Protein AF-A0A383ESL7-F1 (afdb_monomer_lite)

Organism: NCBI:txid408172

Foldseek 3Di:
DADPVLLVVQLVVVVLVVQLVVVLVVVPVVDVDDDDPVCNVVVSVVSSVVSSVVSNVVCLVCLVVLCVDPVRCPRCSVVVSADSVRD

Structure (mmCIF, N/CA/C/O backbone):
data_AF-A0A383ESL7-F1
#
_entry.id   AF-A0A383ESL7-F1
#
loop_
_atom_site.group_PDB
_atom_site.id
_atom_site.type_symbol
_atom_site.label_atom_id
_atom_site.label_alt_id
_atom_site.label_comp_id
_atom_site.label_asym_id
_atom_site.label_entity_id
_atom_site.label_seq_id
_atom_site.pdbx_PDB_ins_code
_atom_site.Cartn_x
_atom_site.Cartn_y
_atom_site.Cartn_z
_atom_site.occupancy
_atom_site.B_iso_or_equiv
_atom_site.auth_seq_id
_atom_site.auth_comp_id
_atom_site.auth_asym_id
_atom_site.auth_atom_id
_atom_site.pdbx_PDB_model_num
ATOM 1 N N . MET A 1 1 ? 0.064 6.924 23.393 1.00 52.25 1 MET A N 1
ATOM 2 C CA . MET A 1 1 ? 0.682 7.292 22.101 1.00 52.25 1 MET A CA 1
ATOM 3 C C . MET A 1 1 ? 0.433 6.141 21.146 1.00 52.25 1 MET A C 1
ATOM 5 O O . MET A 1 1 ? 0.647 5.012 21.581 1.00 52.25 1 MET A O 1
ATOM 9 N N . PRO A 1 2 ? -0.088 6.381 19.932 1.00 59.50 2 PRO A N 1
ATOM 10 C CA . PRO A 1 2 ? -0.329 5.303 18.978 1.00 59.50 2 PRO A CA 1
ATOM 11 C C . PRO A 1 2 ? 1.004 4.639 18.620 1.00 59.50 2 PRO A C 1
ATOM 13 O O . PRO A 1 2 ? 2.007 5.327 18.418 1.00 59.50 2 PRO A O 1
ATOM 16 N N . SER A 1 3 ? 1.036 3.309 18.582 1.00 71.31 3 SER A N 1
ATOM 17 C CA . SER A 1 3 ? 2.228 2.595 18.129 1.00 71.31 3 SER A CA 1
ATOM 18 C C . SER A 1 3 ? 2.362 2.746 16.612 1.00 71.31 3 SER A C 1
ATOM 20 O O . SER A 1 3 ? 1.362 2.801 15.894 1.00 71.31 3 SER A O 1
ATOM 22 N N . ILE A 1 4 ? 3.591 2.749 16.091 1.00 70.44 4 ILE A N 1
ATOM 23 C CA . ILE A 1 4 ? 3.861 2.757 14.639 1.00 70.44 4 ILE A CA 1
ATOM 24 C C . ILE A 1 4 ? 3.140 1.586 13.951 1.00 70.44 4 ILE A C 1
ATOM 26 O O . ILE A 1 4 ? 2.643 1.712 12.835 1.00 70.44 4 ILE A O 1
ATOM 30 N N . THR A 1 5 ? 3.008 0.457 14.649 1.00 69.31 5 THR A N 1
ATOM 31 C CA . THR A 1 5 ? 2.254 -0.711 14.183 1.00 69.31 5 THR A CA 1
ATOM 32 C C . THR A 1 5 ? 0.757 -0.439 14.020 1.00 69.31 5 THR A C 1
ATOM 34 O O . THR A 1 5 ? 0.149 -0.987 13.104 1.00 69.31 5 THR A O 1
ATOM 37 N N . ASP A 1 6 ? 0.165 0.415 14.861 1.00 68.12 6 ASP A N 1
ATOM 38 C CA . ASP A 1 6 ? -1.254 0.780 14.761 1.00 68.12 6 ASP A CA 1
ATOM 39 C C . ASP A 1 6 ? -1.494 1.702 13.559 1.00 68.12 6 ASP A C 1
ATOM 41 O O . ASP A 1 6 ? -2.448 1.493 12.810 1.00 68.12 6 ASP A O 1
ATOM 45 N N . LEU A 1 7 ? -0.586 2.657 13.316 1.00 68.56 7 LEU A N 1
ATOM 46 C CA . LEU A 1 7 ? -0.620 3.537 12.140 1.00 68.56 7 LEU A CA 1
ATOM 47 C C . LEU A 1 7 ? -0.442 2.748 10.835 1.00 68.56 7 LEU A C 1
ATOM 49 O O . LEU A 1 7 ? -1.219 2.908 9.897 1.00 68.56 7 LEU A O 1
ATOM 53 N N . LEU A 1 8 ? 0.519 1.821 10.789 1.00 67.12 8 LEU 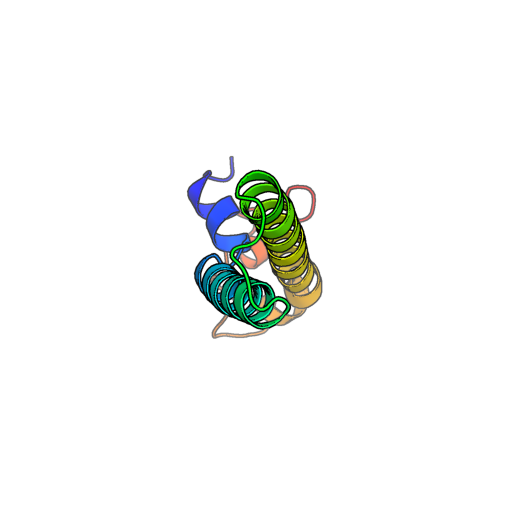A N 1
ATOM 54 C CA . LEU A 1 8 ? 0.706 0.931 9.636 1.00 67.12 8 LEU A CA 1
ATOM 55 C C . LEU A 1 8 ? -0.487 -0.014 9.422 1.00 67.12 8 LEU A C 1
ATOM 57 O O . LEU A 1 8 ? -0.793 -0.386 8.287 1.00 67.12 8 LEU A O 1
ATOM 61 N N . GLY A 1 9 ? -1.189 -0.378 10.498 1.00 69.56 9 GLY A N 1
ATOM 62 C CA . GLY A 1 9 ? -2.435 -1.139 10.436 1.00 69.56 9 GLY A CA 1
ATOM 63 C C . GLY A 1 9 ? -3.564 -0.397 9.713 1.00 69.56 9 GLY A C 1
ATOM 64 O O . GLY A 1 9 ? -4.383 -1.036 9.047 1.00 69.56 9 GLY A O 1
ATOM 65 N N . LEU A 1 10 ? -3.591 0.940 9.777 1.00 69.06 10 LEU A N 1
ATOM 66 C CA . LEU A 1 10 ? -4.584 1.765 9.078 1.00 69.06 10 LEU A CA 1
ATOM 67 C C . LEU A 1 10 ? -4.368 1.782 7.565 1.00 69.06 10 LEU A C 1
ATOM 69 O O . LEU A 1 10 ? -5.336 1.739 6.810 1.00 69.06 10 LEU A O 1
ATOM 73 N N . CYS A 1 11 ? -3.112 1.743 7.123 1.00 71.00 11 CYS A N 1
ATOM 74 C CA . CYS A 1 11 ? -2.743 1.769 5.709 1.00 71.00 11 CYS A CA 1
ATOM 75 C C . CYS A 1 11 ? -3.171 0.519 4.918 1.00 71.00 11 CYS A C 1
ATOM 77 O O . CYS A 1 11 ? -2.935 0.467 3.714 1.00 71.00 11 CYS A O 1
ATOM 79 N N . LYS A 1 12 ? -3.761 -0.507 5.563 1.00 74.62 12 LYS A N 1
ATOM 80 C CA . LYS A 1 12 ? -4.158 -1.793 4.950 1.00 74.62 12 LYS A CA 1
ATOM 81 C C . LYS A 1 12 ? -3.107 -2.306 3.956 1.00 74.62 12 LYS A C 1
ATOM 83 O O . LYS A 1 12 ? -3.413 -2.557 2.790 1.00 74.62 12 LYS A O 1
ATOM 88 N N . LEU A 1 13 ? -1.874 -2.507 4.427 1.00 74.88 13 LEU A N 1
ATOM 89 C CA . LEU A 1 13 ? -0.716 -2.839 3.580 1.00 74.88 13 LEU A CA 1
ATOM 90 C C . LEU A 1 13 ? -0.949 -4.025 2.627 1.00 74.88 13 LEU A C 1
ATOM 92 O O . LEU A 1 13 ? -0.450 -4.008 1.509 1.00 74.88 13 LEU A O 1
ATOM 96 N N . LYS A 1 14 ? -1.771 -5.011 3.018 1.00 81.38 14 LYS A N 1
ATOM 97 C CA . LYS A 1 14 ? -2.169 -6.129 2.140 1.00 81.38 14 LYS A CA 1
ATOM 98 C C . LYS A 1 14 ? -2.960 -5.692 0.900 1.00 81.38 14 LYS A C 1
ATOM 100 O O . LYS A 1 14 ? -2.789 -6.262 -0.172 1.00 81.38 14 LYS A O 1
ATOM 105 N N . VAL A 1 15 ? -3.843 -4.704 1.036 1.00 84.50 15 VAL A N 1
ATOM 106 C CA . VAL A 1 15 ? -4.642 -4.185 -0.086 1.00 84.50 15 VAL A CA 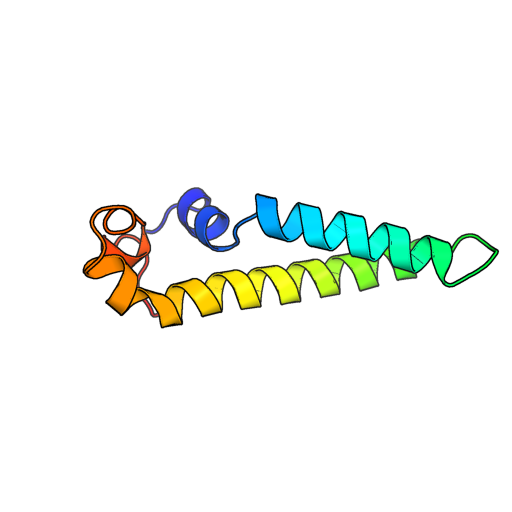1
ATOM 107 C C . VAL A 1 15 ? -3.756 -3.335 -0.989 1.00 84.50 15 VAL A C 1
ATOM 109 O O . VAL A 1 15 ? -3.758 -3.516 -2.203 1.00 84.50 15 VAL A O 1
ATOM 112 N N . VAL A 1 16 ? -2.929 -2.476 -0.389 1.00 86.06 16 VAL A N 1
ATOM 113 C CA . VAL A 1 16 ? -1.970 -1.639 -1.121 1.00 86.06 16 VAL A CA 1
ATOM 114 C C . VAL A 1 16 ? -0.972 -2.491 -1.909 1.00 86.06 16 VAL A C 1
ATOM 116 O O . VAL A 1 16 ? -0.694 -2.169 -3.060 1.00 86.06 16 VAL A O 1
ATOM 119 N N . SER A 1 17 ? -0.496 -3.618 -1.361 1.00 84.56 17 SER A N 1
ATOM 120 C CA . SER A 1 17 ? 0.385 -4.534 -2.099 1.00 84.56 17 SER A CA 1
ATOM 121 C C . SER A 1 17 ? -0.288 -5.155 -3.325 1.00 84.56 17 SER A C 1
ATOM 123 O O . SER A 1 17 ? 0.367 -5.306 -4.353 1.00 84.56 17 SER A O 1
ATOM 125 N N . LEU A 1 18 ? -1.589 -5.474 -3.257 1.00 88.50 18 LEU A N 1
ATOM 126 C CA . LEU A 1 18 ? -2.323 -5.961 -4.431 1.00 88.50 18 LEU A CA 1
ATOM 127 C C . LEU A 1 18 ? -2.406 -4.882 -5.518 1.00 88.50 18 LEU A C 1
ATOM 129 O O . LEU A 1 18 ? -2.120 -5.167 -6.679 1.00 88.50 18 LEU A O 1
ATOM 133 N N . ILE A 1 19 ? -2.742 -3.645 -5.137 1.00 89.31 19 ILE A N 1
ATOM 134 C CA . ILE A 1 19 ? -2.824 -2.506 -6.066 1.00 89.31 19 ILE A CA 1
ATOM 135 C C . ILE A 1 19 ? -1.462 -2.267 -6.731 1.00 89.31 19 ILE A C 1
ATOM 137 O O . ILE A 1 19 ? -1.380 -2.138 -7.951 1.00 89.31 19 ILE A O 1
ATOM 141 N N . MET A 1 20 ? -0.385 -2.290 -5.944 1.00 89.50 20 MET A N 1
ATOM 142 C CA . MET A 1 20 ? 0.996 -2.185 -6.422 1.00 89.50 20 MET A CA 1
ATOM 143 C C . MET A 1 20 ? 1.327 -3.221 -7.495 1.00 89.50 20 MET A C 1
ATOM 145 O O . MET A 1 20 ? 1.810 -2.855 -8.562 1.00 89.50 20 MET A O 1
ATOM 149 N N . ILE A 1 21 ? 1.021 -4.500 -7.252 1.00 90.00 21 ILE A N 1
ATOM 150 C CA . ILE A 1 21 ? 1.273 -5.568 -8.230 1.00 90.00 21 ILE A CA 1
ATOM 151 C C . ILE A 1 21 ? 0.527 -5.278 -9.533 1.00 90.00 21 ILE A C 1
ATOM 153 O O . ILE A 1 21 ? 1.128 -5.313 -10.604 1.00 90.00 21 ILE A O 1
ATOM 157 N N . THR A 1 22 ? -0.763 -4.938 -9.451 1.00 92.62 22 THR A N 1
ATOM 158 C CA . THR A 1 22 ? -1.560 -4.644 -10.652 1.00 92.62 22 THR A CA 1
ATOM 159 C C . THR A 1 22 ? -1.035 -3.434 -11.422 1.00 92.62 22 THR A C 1
ATOM 161 O O . THR A 1 22 ? -0.992 -3.463 -12.650 1.00 92.62 22 THR A O 1
ATOM 164 N N . ALA A 1 23 ? -0.570 -2.399 -10.720 1.00 90.56 23 ALA A N 1
ATOM 165 C CA . ALA A 1 23 ? -0.023 -1.203 -11.342 1.00 90.56 23 ALA A CA 1
ATOM 166 C C . ALA A 1 23 ? 1.327 -1.459 -12.021 1.00 90.56 23 ALA A C 1
ATOM 168 O O . ALA A 1 23 ? 1.543 -0.996 -13.139 1.00 90.56 23 ALA A O 1
ATOM 169 N N . VAL A 1 24 ? 2.219 -2.225 -11.383 1.00 89.06 24 VAL A N 1
ATOM 170 C CA . VAL A 1 24 ? 3.515 -2.597 -11.970 1.00 89.06 24 VAL A CA 1
ATOM 171 C C . VAL A 1 24 ? 3.308 -3.457 -13.215 1.00 89.06 24 VAL A C 1
ATOM 173 O O . VAL A 1 24 ? 3.912 -3.182 -14.249 1.00 89.06 24 VAL A O 1
ATOM 176 N N . VAL A 1 25 ? 2.413 -4.448 -13.159 1.00 91.00 25 VAL A N 1
ATOM 177 C CA . VAL A 1 25 ? 2.070 -5.271 -14.331 1.00 91.00 25 VAL A CA 1
ATOM 178 C C . VAL A 1 25 ? 1.498 -4.404 -15.455 1.00 91.00 25 VAL A C 1
ATOM 180 O O . VAL A 1 25 ? 1.944 -4.517 -16.593 1.00 91.00 25 VAL A O 1
ATOM 183 N N . GLY A 1 26 ? 0.570 -3.493 -15.146 1.00 91.50 26 GLY A N 1
ATOM 184 C CA . GLY A 1 26 ? 0.016 -2.560 -16.132 1.00 91.50 26 GLY A CA 1
ATOM 185 C C . GLY A 1 26 ? 1.079 -1.661 -16.770 1.00 91.50 26 GLY A C 1
ATOM 186 O O . GLY A 1 26 ? 1.066 -1.454 -17.979 1.00 91.50 26 GLY A O 1
ATOM 187 N N . MET A 1 27 ? 2.044 -1.183 -15.982 1.00 89.50 27 MET A N 1
ATOM 188 C CA . MET A 1 27 ? 3.146 -0.350 -16.467 1.00 89.50 27 MET A CA 1
ATOM 189 C C . MET A 1 27 ? 4.084 -1.107 -17.412 1.00 89.50 27 MET A C 1
ATOM 191 O O . MET A 1 27 ? 4.525 -0.541 -18.409 1.00 89.50 27 MET A O 1
ATOM 195 N N . LEU A 1 28 ? 4.366 -2.380 -17.124 1.00 88.56 28 LEU A N 1
ATOM 196 C CA . LEU A 1 28 ? 5.171 -3.235 -17.998 1.00 88.56 28 LEU A CA 1
ATOM 197 C C . LEU A 1 28 ? 4.439 -3.593 -19.298 1.00 88.56 28 LEU A C 1
ATOM 199 O O . LEU A 1 28 ? 5.083 -3.738 -20.328 1.00 88.56 28 LEU A O 1
ATOM 203 N N . LEU A 1 29 ? 3.110 -3.720 -19.265 1.00 92.25 29 LEU A N 1
ATOM 204 C CA . LEU A 1 29 ? 2.302 -3.993 -20.459 1.00 92.25 29 LEU A CA 1
ATOM 205 C C . LEU A 1 29 ? 2.056 -2.752 -21.327 1.00 92.25 29 LEU A C 1
ATOM 207 O O . LEU A 1 29 ? 1.759 -2.890 -22.511 1.00 92.25 29 LEU A O 1
ATOM 211 N N . ALA A 1 30 ? 2.164 -1.549 -20.761 1.00 91.25 30 ALA A N 1
ATOM 212 C CA . ALA A 1 30 ? 1.887 -0.303 -21.474 1.00 91.25 30 ALA A CA 1
ATOM 213 C C . ALA A 1 30 ? 2.888 -0.012 -22.603 1.00 91.25 30 ALA A C 1
ATOM 215 O O . ALA A 1 30 ? 2.583 0.761 -23.511 1.00 91.25 30 ALA A O 1
ATOM 216 N N . VAL A 1 31 ? 4.088 -0.594 -22.540 1.00 88.94 31 VAL A N 1
ATOM 217 C CA . VAL A 1 31 ? 5.191 -0.284 -23.448 1.00 88.94 31 VAL A CA 1
ATOM 218 C C . VAL A 1 31 ? 5.917 -1.578 -23.838 1.00 88.94 31 VAL A C 1
ATOM 220 O O . VAL A 1 31 ? 6.176 -2.405 -22.971 1.00 88.94 31 VAL A O 1
ATOM 223 N N . PRO A 1 32 ? 6.297 -1.774 -25.116 1.00 86.69 32 PRO A N 1
ATOM 224 C CA . PRO A 1 32 ? 6.976 -2.997 -25.566 1.00 86.69 32 PRO A CA 1
ATOM 225 C C . PRO A 1 32 ? 8.437 -3.128 -25.090 1.00 86.69 32 PRO A C 1
ATOM 227 O O . PRO A 1 32 ? 9.076 -4.146 -25.348 1.00 86.69 32 PRO A O 1
ATOM 230 N N . TYR A 1 33 ? 8.983 -2.110 -24.422 1.00 87.00 33 TYR A N 1
ATOM 231 C CA . TYR A 1 33 ? 10.334 -2.081 -23.860 1.00 87.00 33 TYR A CA 1
ATOM 232 C C . TYR A 1 33 ? 10.286 -1.792 -22.356 1.00 87.00 33 TYR A C 1
ATOM 234 O O . TYR A 1 33 ? 9.297 -1.260 -21.852 1.00 87.00 33 TYR A O 1
ATOM 242 N N . LEU A 1 34 ? 11.366 -2.115 -21.633 1.00 85.69 34 LEU A N 1
ATOM 243 C CA . LEU A 1 34 ? 11.424 -1.870 -20.191 1.00 85.69 34 LEU A CA 1
ATOM 244 C C . LEU A 1 34 ? 11.315 -0.363 -19.891 1.00 85.69 34 LEU A C 1
ATOM 246 O O . LEU A 1 34 ? 12.142 0.414 -20.382 1.00 85.69 34 LEU A O 1
ATOM 250 N N . PRO A 1 35 ? 10.344 0.061 -19.060 1.00 84.69 35 PRO A N 1
ATOM 251 C CA . PRO A 1 35 ? 10.258 1.438 -18.601 1.00 84.69 35 PRO A CA 1
ATOM 252 C C . PRO A 1 35 ? 11.512 1.831 -17.812 1.00 84.69 35 PRO A C 1
ATOM 254 O O . PRO A 1 35 ? 12.172 0.994 -17.194 1.00 84.69 35 PRO A O 1
ATOM 257 N N . ASN A 1 36 ? 11.825 3.127 -17.789 1.00 90.44 36 ASN A N 1
ATOM 258 C CA . ASN A 1 36 ? 12.938 3.643 -16.996 1.00 90.44 36 ASN A CA 1
ATOM 259 C C . ASN A 1 36 ? 12.748 3.277 -15.510 1.00 90.44 36 ASN A C 1
ATOM 261 O O . ASN A 1 36 ? 11.688 3.546 -14.943 1.00 90.44 36 ASN A O 1
ATOM 265 N N . LEU A 1 37 ? 13.779 2.711 -14.867 1.00 88.31 37 LEU A N 1
ATOM 266 C CA . LEU A 1 37 ? 13.740 2.324 -13.450 1.00 88.31 37 LEU A CA 1
ATOM 267 C C . LEU A 1 37 ? 13.290 3.473 -12.542 1.00 88.31 37 LEU A C 1
ATOM 269 O O . LEU A 1 37 ? 12.537 3.254 -11.595 1.00 88.31 37 LEU A O 1
ATOM 273 N N . LEU A 1 38 ? 13.715 4.702 -12.846 1.00 91.88 38 LEU A N 1
ATOM 274 C CA . LEU A 1 38 ? 13.337 5.875 -12.062 1.00 91.88 38 LEU A CA 1
ATOM 275 C C . LEU A 1 38 ? 11.827 6.136 -12.155 1.00 91.88 38 LEU A C 1
ATOM 277 O O . LEU A 1 38 ? 11.187 6.406 -11.141 1.00 91.88 38 LEU A O 1
ATOM 281 N N . LEU A 1 39 ? 11.242 5.972 -13.345 1.00 90.12 39 LEU A N 1
ATOM 282 C CA . LEU A 1 39 ? 9.799 6.089 -13.554 1.00 90.12 39 LEU A CA 1
ATOM 283 C C . LEU A 1 39 ? 9.046 5.020 -12.758 1.00 90.12 39 LEU A C 1
ATOM 285 O O . LEU A 1 39 ? 8.082 5.347 -12.073 1.00 90.12 39 LEU A O 1
ATOM 289 N N . ILE A 1 40 ? 9.513 3.767 -12.807 1.00 88.88 40 ILE A N 1
ATOM 290 C CA . ILE A 1 40 ? 8.902 2.655 -12.069 1.00 88.88 40 ILE A CA 1
ATOM 291 C C . ILE A 1 40 ? 8.872 2.977 -10.577 1.00 88.88 40 ILE A C 1
ATOM 293 O O . ILE A 1 40 ? 7.821 2.853 -9.953 1.00 88.88 40 ILE A O 1
ATOM 297 N N . ILE A 1 41 ? 9.988 3.436 -10.008 1.00 90.81 41 ILE A N 1
ATOM 298 C CA . ILE A 1 41 ? 10.087 3.748 -8.579 1.00 90.81 41 ILE A CA 1
ATOM 299 C C . ILE A 1 41 ? 9.183 4.927 -8.207 1.00 90.81 41 ILE A C 1
ATOM 301 O O . ILE A 1 41 ? 8.402 4.813 -7.265 1.00 90.81 41 ILE A O 1
ATOM 305 N N . VAL A 1 42 ? 9.249 6.041 -8.944 1.00 93.75 42 VAL A N 1
ATOM 306 C CA . VAL A 1 42 ? 8.477 7.256 -8.628 1.00 93.75 42 VAL A CA 1
ATOM 307 C C . VAL A 1 42 ? 6.977 7.021 -8.792 1.00 93.75 42 VAL A C 1
ATOM 309 O O . VAL A 1 42 ? 6.200 7.379 -7.908 1.00 93.75 42 VAL A O 1
ATOM 312 N N . ALA A 1 43 ? 6.560 6.379 -9.885 1.00 91.06 43 ALA A N 1
ATOM 313 C CA . ALA A 1 43 ? 5.155 6.076 -10.127 1.00 91.06 43 ALA A CA 1
ATOM 314 C C . ALA A 1 43 ? 4.617 5.080 -9.094 1.00 91.06 43 ALA A C 1
ATOM 316 O O . ALA A 1 43 ? 3.561 5.315 -8.511 1.00 91.06 43 ALA A O 1
ATOM 317 N N . SER A 1 44 ? 5.367 4.012 -8.805 1.00 90.25 44 SER A N 1
ATOM 318 C CA . SER A 1 44 ? 4.986 3.045 -7.772 1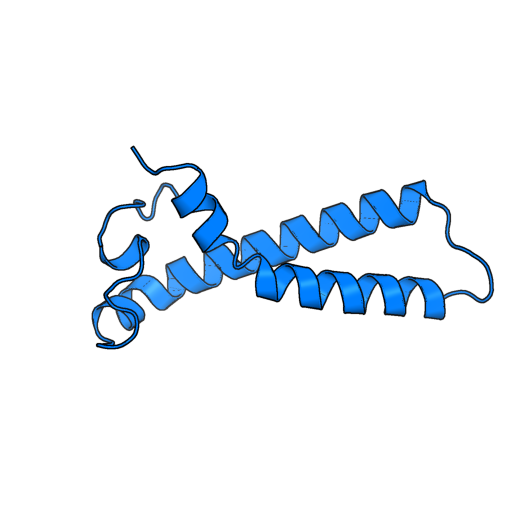.00 90.25 44 SER A CA 1
ATOM 319 C C . SER A 1 44 ? 4.867 3.733 -6.409 1.00 90.25 44 SER A C 1
ATOM 321 O O . SER A 1 44 ? 3.844 3.593 -5.744 1.00 90.25 44 SER A O 1
ATOM 323 N N . ALA A 1 45 ? 5.846 4.549 -6.009 1.00 91.25 45 ALA A N 1
ATOM 324 C CA . ALA A 1 45 ? 5.795 5.297 -4.752 1.00 91.25 45 ALA A CA 1
ATOM 325 C C . ALA A 1 45 ? 4.563 6.216 -4.667 1.00 91.25 45 ALA A C 1
ATOM 327 O O . ALA A 1 45 ? 3.864 6.203 -3.653 1.00 91.25 45 ALA A O 1
ATOM 328 N N . GLY A 1 46 ? 4.251 6.952 -5.739 1.00 92.12 46 GLY A N 1
ATOM 329 C CA . GLY A 1 46 ? 3.046 7.781 -5.819 1.00 92.12 46 GLY A CA 1
ATOM 330 C C . GLY A 1 46 ? 1.764 6.967 -5.633 1.00 92.12 46 GLY A C 1
ATOM 331 O O . GLY A 1 46 ? 0.923 7.315 -4.808 1.00 92.12 46 GLY A O 1
ATOM 332 N N . ILE A 1 47 ? 1.651 5.830 -6.325 1.00 92.00 47 ILE A N 1
ATOM 333 C CA . ILE A 1 47 ? 0.485 4.940 -6.236 1.00 92.00 47 ILE A CA 1
ATOM 334 C C . ILE A 1 47 ? 0.336 4.360 -4.826 1.00 92.00 47 ILE A C 1
ATOM 336 O O . ILE A 1 47 ? -0.774 4.345 -4.295 1.00 92.00 47 ILE A O 1
ATOM 340 N N . ALA A 1 48 ? 1.428 3.923 -4.189 1.00 88.81 48 ALA A N 1
ATOM 341 C CA . ALA A 1 48 ? 1.376 3.445 -2.807 1.00 88.81 48 ALA A CA 1
ATOM 342 C C . ALA A 1 48 ? 0.902 4.536 -1.847 1.00 88.81 48 ALA A C 1
ATOM 344 O O . ALA A 1 48 ? 0.037 4.267 -1.017 1.00 88.81 48 ALA A O 1
ATOM 345 N N . LEU A 1 49 ? 1.431 5.757 -1.962 1.00 89.38 49 LEU A N 1
ATOM 346 C CA . LEU A 1 49 ? 1.027 6.876 -1.109 1.00 89.38 49 LEU A CA 1
ATOM 347 C C . LEU A 1 49 ? -0.461 7.205 -1.280 1.00 89.38 49 LEU A C 1
ATOM 349 O O . LEU A 1 49 ? -1.183 7.305 -0.286 1.00 89.38 49 LEU A O 1
ATOM 353 N N . SER A 1 50 ? -0.947 7.289 -2.520 1.00 91.25 50 SER A N 1
ATOM 354 C CA . SER A 1 50 ? -2.368 7.523 -2.801 1.00 91.25 50 SER A CA 1
ATOM 355 C C . SER A 1 50 ? -3.260 6.391 -2.280 1.00 91.25 50 SER A C 1
ATOM 357 O O . SER A 1 50 ? -4.290 6.655 -1.660 1.00 91.25 50 SER A O 1
ATOM 359 N N . ALA A 1 51 ? -2.859 5.131 -2.467 1.00 89.25 51 ALA A N 1
ATOM 360 C CA . ALA A 1 51 ? -3.618 3.976 -1.993 1.00 89.25 51 ALA A CA 1
ATOM 361 C C . ALA A 1 51 ? -3.667 3.898 -0.457 1.00 89.25 51 ALA A C 1
ATOM 363 O O . ALA A 1 51 ? -4.716 3.587 0.109 1.00 89.25 51 ALA A O 1
ATOM 364 N N . MET A 1 52 ? -2.562 4.219 0.226 1.00 86.69 52 MET A N 1
ATOM 365 C CA . MET A 1 52 ? -2.522 4.302 1.689 1.00 86.69 52 MET A CA 1
ATOM 366 C C . MET A 1 52 ? -3.433 5.418 2.208 1.00 86.69 52 MET A C 1
ATOM 368 O O . MET A 1 52 ? -4.210 5.175 3.128 1.00 86.69 52 MET A O 1
ATOM 372 N N . SER A 1 53 ? -3.412 6.602 1.586 1.00 87.38 53 SER A N 1
ATOM 373 C CA . SER A 1 53 ? -4.312 7.707 1.944 1.00 87.38 53 SER A CA 1
ATOM 374 C C . SER A 1 53 ? -5.786 7.312 1.801 1.00 87.38 53 SER A C 1
ATOM 376 O O . SER A 1 53 ? -6.568 7.515 2.728 1.00 87.38 53 SER A O 1
ATOM 378 N N . ALA A 1 54 ? -6.158 6.655 0.698 1.00 87.12 54 ALA A N 1
ATOM 379 C CA . ALA A 1 54 ? -7.520 6.162 0.495 1.00 87.12 54 ALA A CA 1
ATOM 380 C C . ALA A 1 54 ? -7.930 5.105 1.539 1.00 87.12 54 ALA A C 1
ATOM 382 O O . ALA A 1 54 ? -9.071 5.092 2.002 1.00 87.12 54 ALA A O 1
ATOM 383 N N . ALA A 1 55 ? -7.008 4.223 1.942 1.00 85.31 55 ALA A N 1
ATOM 384 C CA . ALA A 1 55 ? -7.270 3.220 2.973 1.00 85.31 55 ALA A CA 1
ATOM 385 C C . ALA A 1 55 ? -7.552 3.855 4.344 1.00 85.31 55 ALA A C 1
ATOM 387 O O . ALA A 1 55 ? -8.501 3.448 5.019 1.00 85.31 55 ALA A O 1
ATOM 388 N N . VAL A 1 56 ? -6.761 4.862 4.723 1.00 83.00 56 VAL A N 1
ATOM 389 C CA . VAL A 1 56 ? -6.947 5.619 5.967 1.00 83.00 56 VAL A CA 1
ATOM 390 C C . VAL A 1 56 ? -8.244 6.425 5.918 1.00 83.00 56 VAL A C 1
ATOM 392 O O . VAL A 1 56 ? -9.041 6.355 6.851 1.00 83.00 56 VAL A O 1
ATOM 395 N N . PHE A 1 57 ? -8.521 7.098 4.799 1.00 82.62 57 PHE A N 1
ATOM 396 C CA . PHE A 1 57 ? -9.761 7.845 4.600 1.00 82.62 57 PHE A CA 1
ATOM 397 C C . PHE A 1 57 ? -11.003 6.961 4.768 1.00 82.62 57 PHE A C 1
ATOM 399 O O . PHE A 1 57 ? -11.920 7.328 5.499 1.00 82.62 57 PHE A O 1
ATOM 406 N N . ASN A 1 58 ? -11.005 5.762 4.175 1.00 84.56 58 ASN A N 1
AT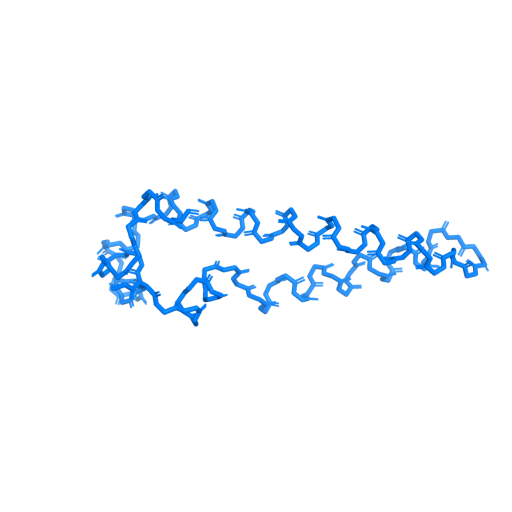OM 407 C CA . ASN A 1 58 ? -12.100 4.806 4.350 1.00 84.56 58 ASN A CA 1
ATOM 408 C C . ASN A 1 58 ? -12.312 4.448 5.824 1.00 84.56 58 ASN A C 1
ATOM 410 O O . ASN A 1 58 ? -13.444 4.400 6.284 1.00 84.56 58 ASN A O 1
ATOM 414 N N . HIS A 1 59 ? -11.241 4.261 6.596 1.00 78.06 59 HIS A N 1
ATOM 415 C CA . HIS A 1 59 ? -11.376 4.012 8.029 1.00 78.06 59 HIS A CA 1
ATOM 416 C C . HIS A 1 59 ? -11.913 5.215 8.823 1.00 78.06 59 HIS A C 1
ATOM 418 O O . HIS A 1 59 ? -12.627 5.006 9.800 1.00 78.06 59 HIS A O 1
ATOM 424 N N . ILE A 1 60 ? -11.599 6.453 8.428 1.00 79.62 60 ILE A N 1
ATOM 425 C CA . ILE A 1 60 ? -12.143 7.664 9.069 1.00 79.62 60 ILE A CA 1
ATOM 426 C C . ILE A 1 60 ? -13.637 7.820 8.761 1.00 79.62 60 ILE A C 1
ATOM 428 O O . ILE A 1 60 ? -14.415 8.203 9.635 1.00 79.62 60 ILE A O 1
ATOM 432 N N . VAL A 1 61 ? -14.047 7.547 7.521 1.00 81.19 61 VAL A N 1
ATOM 433 C CA . VAL A 1 61 ? -15.458 7.612 7.110 1.00 81.19 61 VAL A CA 1
ATOM 434 C C . VAL A 1 61 ? -16.265 6.500 7.779 1.00 81.19 61 VAL A C 1
ATOM 436 O O . VAL A 1 61 ? -17.338 6.761 8.327 1.00 81.19 61 VAL A O 1
ATOM 439 N N . ASP A 1 62 ? -15.714 5.287 7.806 1.00 79.12 62 ASP A N 1
ATOM 440 C CA . ASP A 1 62 ? -16.366 4.113 8.378 1.00 79.12 62 ASP A CA 1
ATOM 441 C C . ASP A 1 62 ? -16.280 4.065 9.911 1.00 79.12 62 ASP A C 1
ATOM 443 O O . ASP A 1 62 ? -16.924 3.211 10.510 1.00 79.12 62 ASP A O 1
ATOM 447 N N . GLU A 1 63 ? -15.554 4.974 10.575 1.00 75.00 63 GLU A N 1
ATOM 448 C CA . GLU A 1 63 ? -15.331 4.976 12.033 1.00 75.00 63 GLU A CA 1
ATOM 449 C C . GLU A 1 63 ? -16.636 4.788 12.823 1.00 75.00 63 GLU A C 1
ATOM 451 O O . GLU A 1 63 ? -16.739 3.913 13.684 1.00 75.00 63 GLU A O 1
ATOM 456 N N . LYS A 1 64 ? -17.673 5.570 12.494 1.00 71.69 64 LYS A N 1
ATOM 457 C CA . LYS A 1 64 ? -18.976 5.505 13.177 1.00 71.69 64 LYS A CA 1
ATOM 458 C C . LYS A 1 64 ? -19.721 4.195 12.924 1.00 71.69 64 LYS A C 1
ATOM 460 O O . LYS A 1 64 ? -20.458 3.740 13.797 1.00 71.69 64 LYS A O 1
ATOM 465 N N . ILE A 1 65 ? -19.538 3.611 11.744 1.00 73.31 65 ILE A N 1
ATOM 466 C CA . ILE A 1 65 ? -20.175 2.357 11.331 1.00 73.31 65 ILE A CA 1
ATOM 467 C C . ILE A 1 65 ? -19.442 1.178 11.985 1.00 73.31 65 ILE A C 1
ATOM 469 O O . ILE A 1 65 ? -20.076 0.278 12.533 1.00 73.31 65 ILE A O 1
ATOM 473 N N . ASP A 1 66 ? -18.109 1.221 12.017 1.00 70.19 66 ASP A N 1
ATOM 474 C CA . ASP A 1 66 ? -17.251 0.220 12.646 1.00 70.19 66 ASP A CA 1
ATOM 475 C C . ASP A 1 66 ? -17.486 0.120 14.161 1.00 70.19 66 ASP A C 1
ATOM 477 O O . ASP A 1 66 ? -17.401 -0.975 14.715 1.00 70.19 66 ASP A O 1
ATOM 481 N N . ILE A 1 67 ? -17.849 1.220 14.832 1.00 67.44 67 ILE A N 1
ATOM 482 C CA . ILE A 1 67 ? -18.244 1.208 16.253 1.00 67.44 67 ILE A CA 1
ATOM 483 C C . ILE A 1 67 ? -19.511 0.365 16.485 1.00 67.44 67 ILE A C 1
ATOM 485 O O . ILE A 1 67 ? -19.616 -0.320 17.501 1.00 67.44 67 ILE A O 1
ATOM 489 N N . GLN A 1 68 ? -20.464 0.380 15.549 1.00 72.44 68 GLN A N 1
ATOM 490 C CA . GLN A 1 68 ? -21.746 -0.330 15.676 1.00 72.44 68 GLN A CA 1
ATOM 491 C C . GLN A 1 68 ? -21.672 -1.800 15.228 1.00 72.44 68 GLN A C 1
ATOM 493 O O . GLN A 1 68 ? -22.580 -2.585 15.498 1.00 72.44 68 GLN A O 1
ATOM 498 N N . MET A 1 69 ? -20.586 -2.196 14.562 1.00 70.75 69 MET A N 1
ATOM 499 C CA . MET A 1 69 ? -20.392 -3.530 14.000 1.00 70.75 69 MET A CA 1
ATOM 500 C C . MET A 1 69 ? -19.610 -4.432 14.962 1.00 70.75 69 MET A C 1
ATOM 502 O O . MET A 1 69 ? -18.425 -4.229 15.222 1.00 70.75 69 MET A O 1
ATOM 506 N N . SER A 1 70 ? -20.224 -5.525 15.418 1.00 63.78 70 SER A N 1
ATOM 507 C CA . SER A 1 70 ? -19.609 -6.509 16.331 1.00 63.78 70 SER A CA 1
ATOM 508 C C . SER A 1 70 ? -18.332 -7.172 15.786 1.00 63.78 70 SER A C 1
ATOM 510 O O . SER A 1 70 ? -17.509 -7.658 16.562 1.00 63.78 70 SER A O 1
ATOM 512 N N . ARG A 1 71 ? -18.124 -7.154 14.461 1.00 67.19 71 ARG A N 1
ATOM 513 C CA . ARG A 1 71 ? -16.926 -7.690 13.792 1.00 67.19 71 ARG A CA 1
ATOM 514 C C . ARG A 1 71 ? -15.770 -6.680 13.678 1.00 67.19 71 ARG A C 1
ATOM 516 O O . ARG A 1 71 ? -14.625 -7.112 13.559 1.00 67.19 71 ARG A O 1
ATOM 523 N N . THR A 1 72 ? -16.031 -5.369 13.702 1.00 63.59 72 THR A N 1
ATOM 524 C CA . THR A 1 72 ? -15.020 -4.312 13.460 1.00 63.59 72 THR A CA 1
ATOM 525 C C . THR A 1 72 ? -14.875 -3.301 14.598 1.00 63.59 72 THR A C 1
ATOM 527 O O . THR A 1 72 ? -13.906 -2.543 14.607 1.00 63.59 72 THR A O 1
ATOM 530 N N . SER A 1 73 ? -15.696 -3.414 15.645 1.00 61.06 73 SER A N 1
ATOM 531 C CA . SER A 1 73 ? -15.611 -2.630 16.887 1.00 61.06 73 SER A CA 1
ATOM 532 C C . SER A 1 73 ? -14.280 -2.759 17.639 1.00 61.06 73 SER A C 1
ATOM 534 O O . SER A 1 73 ? -13.961 -1.937 18.494 1.00 61.06 73 SER A O 1
ATOM 536 N N . ARG A 1 74 ? -13.464 -3.778 17.324 1.00 61.50 74 ARG A N 1
ATOM 537 C CA . ARG A 1 74 ? -12.118 -3.968 17.897 1.00 61.50 74 ARG A CA 1
ATOM 538 C C . ARG A 1 74 ? -10.991 -3.277 17.124 1.00 61.50 74 ARG A C 1
ATOM 540 O O . ARG A 1 74 ? -9.825 -3.457 17.473 1.00 61.50 74 ARG A O 1
ATOM 547 N N . ARG A 1 75 ? -11.296 -2.533 16.058 1.00 66.12 75 ARG A N 1
ATOM 548 C CA . ARG A 1 75 ? -10.281 -1.790 15.299 1.00 66.12 75 ARG A CA 1
ATOM 549 C C . ARG A 1 75 ? -9.703 -0.636 16.143 1.00 66.12 75 ARG A C 1
ATOM 551 O O . ARG A 1 75 ? -10.386 -0.121 17.028 1.00 66.12 75 ARG A 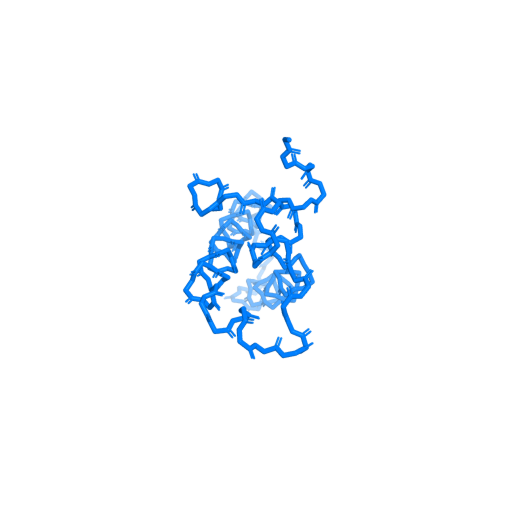O 1
ATOM 558 N N . PRO A 1 76 ? -8.452 -0.213 15.882 1.00 58.19 76 PRO A N 1
ATOM 559 C CA . PRO A 1 76 ? -7.761 0.788 16.701 1.00 58.19 76 PRO A CA 1
ATOM 560 C C . PRO A 1 76 ? -8.413 2.184 16.695 1.00 58.19 76 PRO A C 1
ATOM 562 O O . PRO A 1 76 ? -8.246 2.915 17.669 1.00 58.19 76 PRO A O 1
ATOM 565 N N . LEU A 1 77 ? -9.183 2.531 15.655 1.00 58.91 77 LEU A N 1
ATOM 566 C CA . LEU A 1 77 ? -9.967 3.774 15.580 1.00 58.91 77 LEU A CA 1
ATOM 567 C C . LEU A 1 77 ? -11.210 3.744 16.498 1.00 58.91 77 LEU A C 1
ATOM 569 O O . LEU A 1 77 ? -11.261 4.555 17.418 1.00 58.91 77 LEU A O 1
ATOM 573 N N . PRO A 1 78 ? -12.141 2.768 16.380 1.00 58.47 78 PRO A N 1
ATOM 574 C CA . PRO A 1 78 ? -13.257 2.597 17.322 1.00 58.47 78 PRO A CA 1
ATOM 575 C C . PRO A 1 78 ? -12.847 2.475 18.795 1.00 58.47 78 PRO A C 1
ATOM 577 O O . PRO A 1 78 ? -13.586 2.892 19.681 1.00 58.47 78 PRO A O 1
ATOM 580 N N . GLN A 1 79 ? -11.673 1.894 19.071 1.00 60.88 79 GLN A N 1
ATOM 581 C CA . GLN A 1 79 ? -11.138 1.753 20.430 1.00 60.88 79 GLN A CA 1
ATOM 582 C C . GLN A 1 79 ? -10.474 3.029 20.977 1.00 60.88 79 GLN A C 1
ATOM 584 O O . GLN A 1 79 ? -10.012 3.019 22.117 1.00 60.88 79 GLN A O 1
ATOM 589 N N . GLY A 1 80 ? -10.369 4.102 20.185 1.00 62.12 80 GLY A N 1
ATOM 590 C CA . GLY A 1 80 ? -9.722 5.351 20.596 1.00 62.12 80 GLY A CA 1
ATOM 591 C C . GLY A 1 80 ? -8.203 5.247 20.786 1.00 62.12 80 GLY A C 1
ATOM 592 O O . GLY A 1 80 ? -7.604 6.119 21.414 1.00 62.12 80 GLY A O 1
ATOM 593 N N . LYS A 1 81 ? -7.556 4.193 20.261 1.00 61.78 81 LYS A N 1
ATOM 594 C CA . LYS A 1 81 ? -6.087 4.042 20.299 1.00 61.78 81 LYS A CA 1
ATOM 595 C C . LYS A 1 81 ? -5.390 4.988 19.323 1.00 61.78 81 LYS A C 1
ATOM 597 O O . LY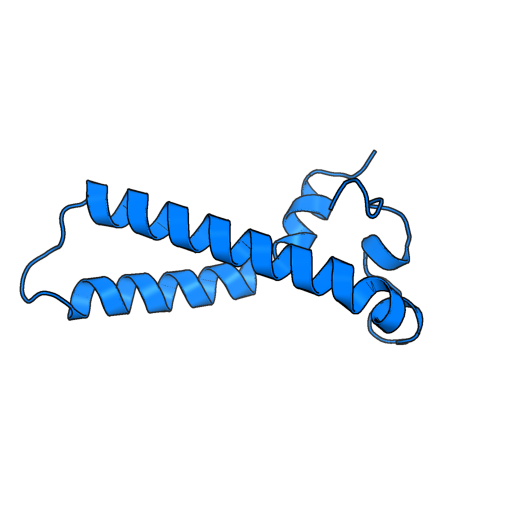S A 1 81 ? -4.273 5.426 19.592 1.00 61.78 81 LYS A O 1
ATOM 602 N N . VAL A 1 82 ? -6.063 5.306 18.218 1.00 59.88 82 VAL A N 1
ATOM 603 C CA . VAL A 1 82 ? -5.687 6.364 17.278 1.00 59.88 82 VAL A CA 1
ATOM 604 C C . VAL A 1 82 ? -6.824 7.378 17.273 1.00 59.88 82 VAL A C 1
ATOM 606 O O . VAL A 1 82 ? -7.975 7.009 17.054 1.00 59.88 82 VAL A O 1
ATOM 609 N N . SER A 1 83 ? -6.516 8.641 17.564 1.00 64.69 83 SER A N 1
ATOM 610 C CA . SER A 1 83 ? -7.510 9.715 17.482 1.00 64.69 83 SER A CA 1
ATOM 611 C C . SER A 1 83 ? -7.839 10.011 16.021 1.00 64.69 83 SER A C 1
ATOM 613 O O . SER A 1 83 ? -6.957 9.943 15.169 1.00 64.69 83 SER A O 1
ATOM 615 N N . ARG A 1 84 ? -9.073 10.434 15.735 1.00 65.94 84 ARG A N 1
ATOM 616 C CA . ARG A 1 84 ? -9.490 10.914 14.409 1.00 65.94 84 ARG A CA 1
ATOM 617 C C . ARG A 1 84 ? -8.605 12.043 13.860 1.00 65.94 84 ARG A C 1
ATOM 619 O O . ARG A 1 84 ? -8.501 12.186 12.656 1.00 65.94 84 ARG A O 1
ATOM 626 N N . ASN A 1 85 ? -7.949 12.817 14.731 1.00 66.25 85 ASN A N 1
ATOM 627 C CA . ASN A 1 85 ? -6.987 13.854 14.326 1.00 66.25 85 ASN A CA 1
ATOM 628 C C . ASN A 1 85 ? -5.586 13.307 13.978 1.00 66.25 85 ASN A C 1
ATOM 630 O O . ASN A 1 85 ? -4.733 14.073 13.541 1.00 66.25 85 ASN A O 1
ATOM 634 N N . GLN A 1 86 ? -5.310 12.031 14.261 1.00 68.50 86 GLN A N 1
ATOM 635 C CA . GLN A 1 86 ? -4.021 11.365 14.025 1.00 68.50 86 GLN A CA 1
ATOM 636 C C . GLN A 1 86 ? -4.067 10.358 12.866 1.00 68.50 86 GLN A C 1
ATOM 638 O O . GLN A 1 86 ? -3.008 9.899 12.438 1.00 68.50 86 GLN A O 1
ATOM 643 N N . ALA A 1 87 ? -5.268 9.990 12.417 1.00 61.00 87 ALA A N 1
ATOM 644 C CA . ALA A 1 87 ? -5.508 9.240 11.190 1.00 61.00 87 ALA A CA 1
ATOM 645 C C . ALA A 1 87 ? -5.642 10.223 10.023 1.00 61.00 87 ALA A C 1
ATOM 647 O O . ALA A 1 87 ? -5.077 9.925 8.953 1.00 61.00 87 ALA A O 1
#

Radius of gyration: 16.39 Å; chains: 1; bounding box: 36×22×48 Å

Secondary structure (DSSP, 8-state):
---HHHHHHHTTHHHHHHHHHHHHHHHHHSSSSPPPHHHHHHHHHHHHHHHHHHHHHHHHHHHHHHHH-TTTTTSTTTTTSS-TTT-

InterPro domains:
  IPR000537 UbiA prenyltransferase [PF01040] (20-87)
  IPR006369 Protohaem IX farnesyltransferase [PTHR43448] (6-87)
  IPR030470 UbiA prenyltransferase conserved site [PS00943] (58-80)
  IPR044878 UbiA prenyltransferase superfamily [G3DSA:1.10.357.140] (10-87)

Sequence (87 aa):
MPSITDLLGLCKLKVVSLIMITAVVGMLLAVPYLPNLLLIIVASAGIALSAMSAAVFNHIVDEKIDIQMSRTSRRPLPQGKVSRNQA

pLDDT: mean 78.43, std 11.68, range [52.25, 93.75]